Protein AF-A0A6I3H0N4-F1 (afdb_monomer)

Solvent-accessible surface area (backbone atoms only — not comparable to full-atom values): 3630 Å² total; per-residue (Å²): 135,87,81,80,62,56,55,76,47,84,91,53,55,70,82,74,69,52,92,75,67,78,52,57,61,66,64,51,48,54,57,57,73,72,46,89,69,56,74,51,75,51,72,58,97,88,42,79,48,72,45,79,102

Structure (mmCIF, N/CA/C/O backbone):
data_AF-A0A6I3H0N4-F1
#
_entry.id   AF-A0A6I3H0N4-F1
#
loop_
_atom_site.group_PDB
_atom_site.id
_atom_site.type_symbol
_atom_site.label_atom_id
_atom_site.label_alt_id
_atom_site.label_comp_id
_atom_site.label_asym_id
_atom_site.label_entity_id
_atom_site.label_seq_id
_atom_site.pdbx_PDB_ins_code
_atom_site.Cartn_x
_atom_site.Cartn_y
_atom_site.Cartn_z
_atom_site.occupancy
_atom_site.B_iso_or_equiv
_atom_site.auth_seq_id
_atom_site.auth_comp_id
_atom_site.auth_asym_id
_atom_site.auth_atom_id
_atom_site.pdbx_PDB_model_num
ATOM 1 N N . MET A 1 1 ? 7.359 18.517 -10.725 1.00 60.59 1 MET A N 1
ATOM 2 C CA . MET A 1 1 ? 7.976 18.039 -9.467 1.00 60.59 1 MET A CA 1
ATOM 3 C C . MET A 1 1 ? 8.076 16.525 -9.574 1.00 60.59 1 MET A C 1
ATOM 5 O O . MET A 1 1 ? 7.100 15.931 -10.010 1.00 60.59 1 MET A O 1
ATOM 9 N N . SER A 1 2 ? 9.237 15.923 -9.305 1.00 82.44 2 SER A N 1
ATOM 10 C CA . SER A 1 2 ? 9.396 14.460 -9.386 1.00 82.44 2 SER A CA 1
ATOM 11 C C . SER A 1 2 ? 8.739 13.778 -8.180 1.00 82.44 2 SER A C 1
ATOM 13 O O . SER A 1 2 ? 8.733 14.353 -7.092 1.00 82.44 2 SER A O 1
ATOM 15 N N . LEU A 1 3 ? 8.182 12.579 -8.369 1.00 85.69 3 LEU A N 1
ATOM 16 C CA . LEU A 1 3 ? 7.604 11.770 -7.290 1.00 85.69 3 LEU A CA 1
ATOM 17 C C . LEU A 1 3 ? 8.714 11.048 -6.492 1.00 85.69 3 LEU A C 1
ATOM 19 O O . LEU A 1 3 ? 9.669 10.568 -7.113 1.00 85.69 3 LEU A O 1
ATOM 23 N N . PRO A 1 4 ? 8.583 10.896 -5.158 1.00 87.69 4 PRO A N 1
ATOM 24 C CA . PRO A 1 4 ? 9.538 10.153 -4.321 1.00 87.69 4 PRO A CA 1
ATOM 25 C C . PRO A 1 4 ? 9.499 8.652 -4.627 1.00 87.69 4 PRO A C 1
ATOM 27 O O . PRO A 1 4 ? 8.424 8.126 -4.945 1.00 87.69 4 PRO A O 1
ATOM 30 N N . ASN A 1 5 ? 10.634 7.951 -4.568 1.00 89.12 5 ASN A N 1
ATOM 31 C CA . ASN A 1 5 ? 10.658 6.537 -4.949 1.00 89.12 5 ASN A CA 1
ATOM 32 C C . ASN A 1 5 ? 9.828 5.685 -3.966 1.00 89.12 5 ASN A C 1
ATOM 34 O O . ASN A 1 5 ? 9.766 5.986 -2.767 1.00 89.12 5 ASN A O 1
ATOM 38 N N . PR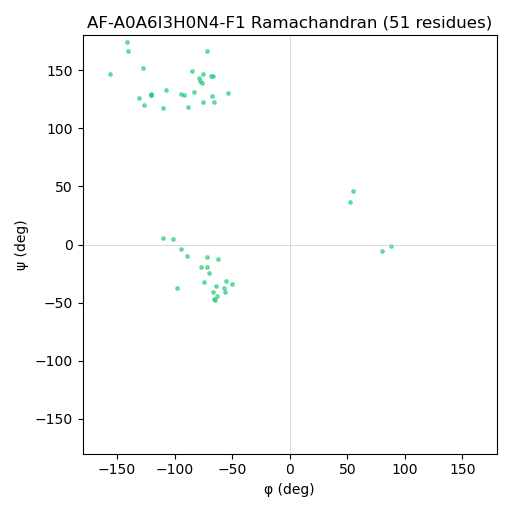O A 1 6 ? 9.154 4.626 -4.451 1.00 91.69 6 PRO A N 1
ATOM 39 C CA . PRO A 1 6 ? 8.414 3.712 -3.589 1.00 91.69 6 PRO A CA 1
ATOM 40 C C . PRO A 1 6 ? 9.292 3.148 -2.464 1.00 91.69 6 PRO A C 1
ATOM 42 O O . PRO A 1 6 ? 10.389 2.647 -2.704 1.00 91.69 6 PRO A O 1
ATOM 45 N N . GLY A 1 7 ? 8.800 3.218 -1.225 1.00 90.19 7 GLY A N 1
ATOM 46 C CA . GLY A 1 7 ? 9.488 2.661 -0.057 1.00 90.19 7 GLY A CA 1
ATOM 47 C C . GLY A 1 7 ? 10.494 3.588 0.640 1.00 90.19 7 GLY A C 1
ATOM 48 O O . GLY A 1 7 ? 11.030 3.190 1.668 1.00 90.19 7 GLY A O 1
AT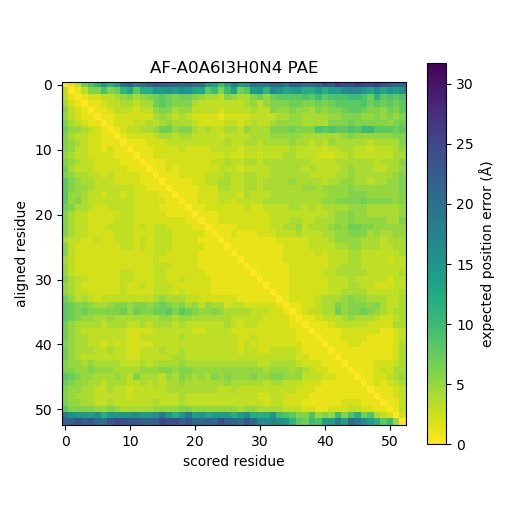OM 49 N N . GLU A 1 8 ? 10.717 4.820 0.163 1.00 90.12 8 GLU A N 1
ATOM 50 C CA . GLU A 1 8 ? 11.756 5.725 0.703 1.00 90.12 8 GLU A CA 1
ATOM 51 C C . GLU A 1 8 ? 11.464 6.331 2.085 1.00 90.12 8 GLU A C 1
ATOM 53 O O . GLU A 1 8 ? 12.347 6.931 2.697 1.00 90.12 8 GLU A O 1
ATOM 58 N N . SER A 1 9 ? 10.241 6.201 2.605 1.00 91.56 9 SER A N 1
ATOM 59 C CA . SER A 1 9 ? 9.925 6.716 3.940 1.00 91.56 9 SER A CA 1
ATOM 60 C C . SER A 1 9 ? 10.290 5.707 5.039 1.00 91.56 9 SER A C 1
ATOM 62 O O . SER A 1 9 ? 10.102 4.503 4.839 1.00 91.56 9 SER A O 1
ATOM 64 N N . PRO A 1 10 ? 10.667 6.162 6.252 1.00 93.56 10 PRO A N 1
ATOM 65 C CA . PRO A 1 10 ? 10.904 5.261 7.384 1.00 93.56 10 PRO A CA 1
ATOM 66 C C . PRO A 1 10 ? 9.706 4.355 7.714 1.00 93.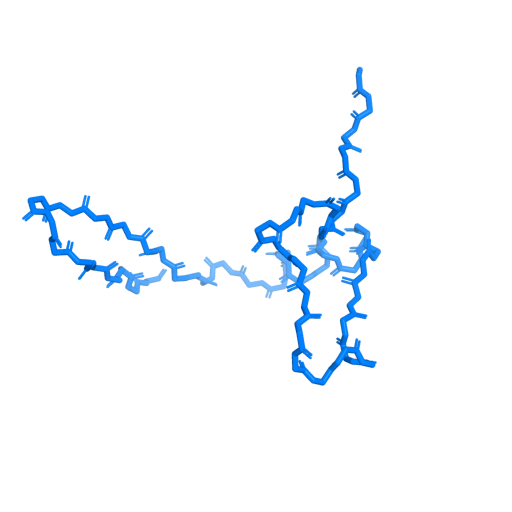56 10 PRO A C 1
ATOM 68 O O . PRO A 1 10 ? 9.874 3.219 8.142 1.00 93.56 10 PRO A O 1
ATOM 71 N N . ARG A 1 11 ? 8.472 4.832 7.486 1.00 94.38 11 ARG A N 1
ATOM 72 C CA . ARG A 1 11 ? 7.242 4.062 7.742 1.00 94.38 11 ARG A CA 1
ATOM 73 C C . ARG A 1 11 ? 7.048 2.905 6.753 1.00 94.38 11 ARG A C 1
ATOM 75 O O . ARG A 1 11 ? 6.349 1.949 7.077 1.00 94.38 11 ARG A O 1
ATOM 82 N N . THR A 1 12 ? 7.626 3.001 5.559 1.00 93.50 12 THR A N 1
ATOM 83 C CA . THR A 1 12 ? 7.493 2.015 4.475 1.00 93.50 12 THR A CA 1
ATOM 84 C C . THR A 1 12 ? 8.708 1.098 4.344 1.00 93.50 12 THR A C 1
ATOM 86 O O . THR A 1 12 ? 8.745 0.279 3.428 1.00 93.50 12 THR A O 1
ATOM 89 N N . GLU A 1 13 ? 9.694 1.203 5.242 1.00 90.81 13 GLU A N 1
ATOM 90 C CA . GLU A 1 13 ? 10.867 0.332 5.215 1.00 90.81 13 GLU A CA 1
ATOM 91 C C . GLU A 1 13 ? 10.475 -1.126 5.512 1.00 90.81 13 GLU A C 1
AT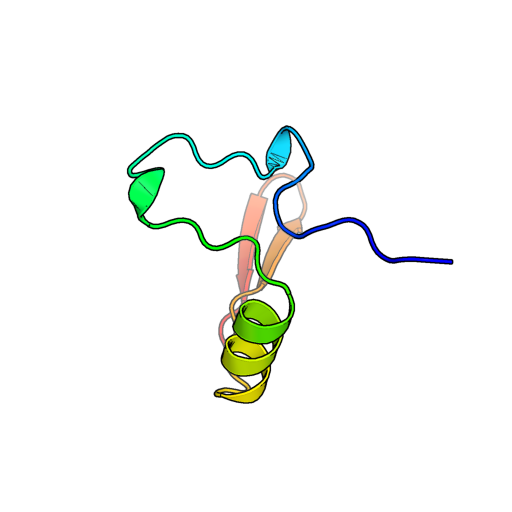OM 93 O O . GLU A 1 13 ? 9.919 -1.465 6.563 1.00 90.81 13 GLU A O 1
ATOM 98 N N . ILE A 1 14 ? 10.797 -2.021 4.577 1.00 93.12 14 ILE A N 1
ATOM 99 C CA . ILE A 1 14 ? 10.570 -3.456 4.741 1.00 93.12 14 ILE A CA 1
ATOM 100 C C . ILE A 1 14 ? 11.614 -4.019 5.703 1.00 93.12 14 ILE A C 1
ATOM 102 O O . ILE A 1 14 ? 12.811 -3.933 5.452 1.00 93.12 14 ILE A O 1
ATOM 106 N N . ASN A 1 15 ? 11.161 -4.643 6.793 1.00 93.69 15 ASN A N 1
ATOM 107 C CA . ASN A 1 15 ? 12.039 -5.243 7.805 1.00 93.69 15 ASN A CA 1
ATOM 108 C C . ASN A 1 15 ? 12.223 -6.758 7.631 1.00 93.69 15 ASN A C 1
ATOM 110 O O . ASN A 1 15 ? 13.314 -7.286 7.835 1.00 93.69 15 ASN A O 1
ATOM 114 N N . ARG A 1 16 ? 11.166 -7.473 7.234 1.00 96.38 16 ARG A N 1
ATOM 115 C CA . ARG A 1 16 ? 11.148 -8.939 7.121 1.00 96.38 16 ARG A CA 1
ATOM 116 C C . ARG A 1 16 ? 11.160 -9.355 5.652 1.00 96.38 16 ARG A C 1
ATOM 118 O O . ARG A 1 16 ? 10.362 -8.837 4.883 1.00 96.38 16 ARG A O 1
ATOM 125 N N . LEU A 1 17 ? 12.015 -10.319 5.288 1.00 96.00 17 LEU A N 1
ATOM 126 C CA . LEU A 1 17 ? 12.204 -10.791 3.903 1.00 96.00 17 LEU A CA 1
ATOM 127 C C . LEU A 1 17 ? 12.554 -9.657 2.916 1.00 96.00 17 LEU A C 1
ATOM 129 O O . LEU A 1 17 ? 11.983 -9.590 1.828 1.00 96.00 17 LEU A O 1
ATOM 133 N N . LYS A 1 18 ? 13.499 -8.774 3.285 1.00 92.88 18 LYS A N 1
ATOM 134 C CA . LYS A 1 18 ? 13.904 -7.5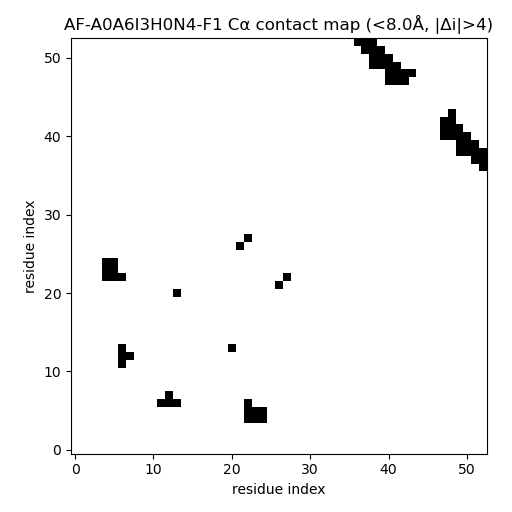95 2.488 1.00 92.88 18 LYS A CA 1
ATOM 135 C C . LYS A 1 18 ? 14.227 -7.927 1.027 1.00 92.88 18 LYS A C 1
ATOM 137 O O . LYS A 1 18 ? 13.898 -7.157 0.142 1.00 92.88 18 LYS A O 1
ATOM 142 N N . GLN A 1 19 ? 14.782 -9.105 0.750 1.00 94.88 19 GLN A N 1
ATOM 143 C CA . GLN A 1 19 ? 15.100 -9.557 -0.607 1.00 94.88 19 GLN A CA 1
ATOM 144 C C . GLN A 1 19 ? 13.883 -9.697 -1.542 1.00 94.88 19 GLN A C 1
ATOM 146 O O . GLN A 1 19 ? 14.062 -9.881 -2.739 1.00 94.88 19 GLN A O 1
ATOM 151 N N . ARG A 1 20 ? 12.652 -9.661 -1.010 1.00 93.81 20 ARG A N 1
ATOM 152 C CA . ARG A 1 20 ? 11.408 -9.692 -1.794 1.00 93.81 20 ARG A CA 1
ATOM 153 C C . ARG A 1 20 ? 10.841 -8.299 -2.089 1.00 93.81 20 ARG A C 1
ATOM 155 O O . ARG A 1 20 ? 9.815 -8.219 -2.754 1.00 93.81 20 ARG A O 1
ATOM 162 N N . SER A 1 21 ? 11.437 -7.222 -1.572 1.00 93.50 21 SER A N 1
ATOM 163 C CA . SER A 1 21 ? 10.959 -5.868 -1.862 1.00 93.50 21 SER A CA 1
ATOM 164 C C . SER A 1 21 ? 11.377 -5.425 -3.259 1.00 93.50 21 SER A C 1
ATOM 166 O O . SER A 1 21 ? 12.529 -5.613 -3.645 1.00 93.50 21 SER A O 1
ATOM 168 N N . VAL A 1 22 ? 10.465 -4.760 -3.961 1.00 93.94 22 VAL A N 1
ATOM 169 C CA . VAL A 1 22 ? 10.726 -4.065 -5.222 1.00 93.94 22 VAL A CA 1
ATOM 170 C C . VAL A 1 22 ? 10.382 -2.595 -5.009 1.00 93.94 22 VAL A C 1
ATOM 172 O O . VAL A 1 22 ? 9.308 -2.281 -4.500 1.00 93.94 22 VAL A O 1
ATOM 175 N N . SER A 1 23 ? 11.310 -1.707 -5.350 1.00 92.31 23 SER A N 1
ATOM 176 C CA . SER A 1 23 ? 11.146 -0.247 -5.267 1.00 92.31 23 SER A CA 1
ATOM 177 C C . SER A 1 23 ? 11.065 0.414 -6.646 1.00 92.31 23 SER A C 1
ATOM 179 O O . SER A 1 23 ? 10.998 1.638 -6.742 1.00 92.31 23 SER A O 1
ATOM 181 N N . ASP A 1 24 ? 11.038 -0.390 -7.710 1.00 94.06 24 ASP A N 1
ATOM 182 C CA . ASP A 1 24 ? 10.757 0.078 -9.061 1.00 94.06 24 ASP A CA 1
ATOM 183 C C . ASP A 1 24 ? 9.299 0.544 -9.171 1.00 94.06 24 ASP A C 1
ATOM 185 O O . ASP A 1 24 ? 8.357 -0.161 -8.796 1.00 94.06 24 ASP A O 1
ATOM 189 N N . ARG A 1 25 ? 9.119 1.765 -9.674 1.00 94.12 25 ARG A N 1
ATOM 190 C CA . ARG A 1 25 ? 7.805 2.378 -9.838 1.00 94.12 25 ARG A CA 1
ATOM 191 C C . ARG A 1 25 ? 7.035 1.774 -11.007 1.00 94.12 25 ARG A C 1
ATOM 193 O O . ARG A 1 25 ? 5.815 1.699 -10.909 1.00 94.12 25 ARG A O 1
ATOM 200 N N . GLU A 1 26 ? 7.707 1.345 -12.072 1.00 95.75 26 GLU A N 1
ATOM 201 C CA . GLU A 1 26 ? 7.023 0.718 -13.209 1.00 95.75 26 GLU A CA 1
ATOM 202 C C . GLU A 1 26 ? 6.376 -0.598 -12.772 1.00 95.75 26 GLU A C 1
ATOM 204 O O . GLU A 1 26 ? 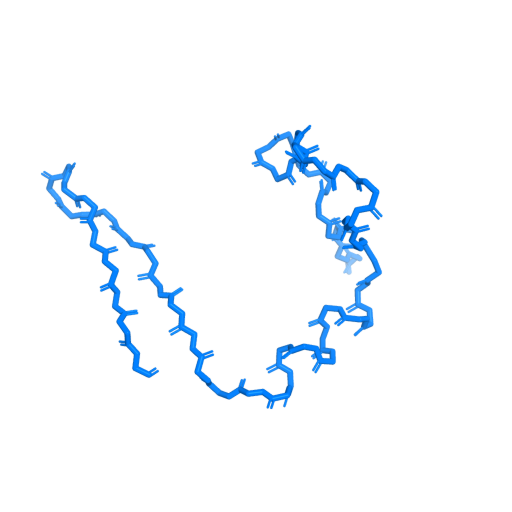5.170 -0.764 -12.934 1.00 95.75 26 GLU A O 1
ATOM 209 N N . ALA A 1 27 ? 7.121 -1.447 -12.057 1.00 95.25 27 ALA A N 1
ATOM 210 C CA . ALA A 1 27 ? 6.583 -2.668 -11.455 1.00 95.25 27 ALA A CA 1
ATOM 211 C C . ALA A 1 27 ? 5.399 -2.400 -10.501 1.00 95.25 27 ALA A C 1
ATOM 213 O O . ALA A 1 27 ? 4.443 -3.173 -10.453 1.00 95.25 27 ALA A O 1
ATOM 214 N N . MET A 1 28 ? 5.431 -1.301 -9.734 1.00 94.00 28 MET A N 1
ATOM 215 C CA . MET A 1 28 ? 4.302 -0.907 -8.883 1.00 94.00 28 MET A CA 1
ATOM 216 C C . MET A 1 28 ? 3.054 -0.580 -9.714 1.00 94.00 28 MET A C 1
ATOM 218 O O . MET A 1 28 ? 1.960 -1.010 -9.349 1.00 94.00 28 MET A O 1
ATOM 222 N N . TYR A 1 29 ? 3.201 0.171 -10.809 1.00 95.50 29 TYR A N 1
ATOM 223 C CA . TYR A 1 29 ? 2.078 0.505 -11.685 1.00 95.50 29 TYR A CA 1
ATOM 224 C C . TYR A 1 29 ? 1.522 -0.721 -12.403 1.00 95.50 29 TYR A C 1
ATOM 226 O O . TYR A 1 29 ? 0.311 -0.893 -12.404 1.00 95.50 29 TYR A O 1
ATOM 234 N N . GLU A 1 30 ? 2.369 -1.634 -12.882 1.00 97.19 30 GLU A N 1
ATOM 235 C CA . GLU A 1 30 ? 1.913 -2.896 -13.481 1.00 97.19 30 GLU A CA 1
ATOM 236 C C . GLU A 1 30 ? 1.021 -3.708 -12.527 1.00 97.19 30 GLU A C 1
ATOM 238 O O . GLU A 1 30 ? -0.004 -4.253 -12.937 1.00 97.19 30 GLU A O 1
ATOM 243 N N . ILE A 1 31 ? 1.370 -3.763 -11.236 1.00 94.50 31 ILE A N 1
ATOM 244 C CA . ILE A 1 31 ? 0.553 -4.446 -10.221 1.00 94.50 31 ILE 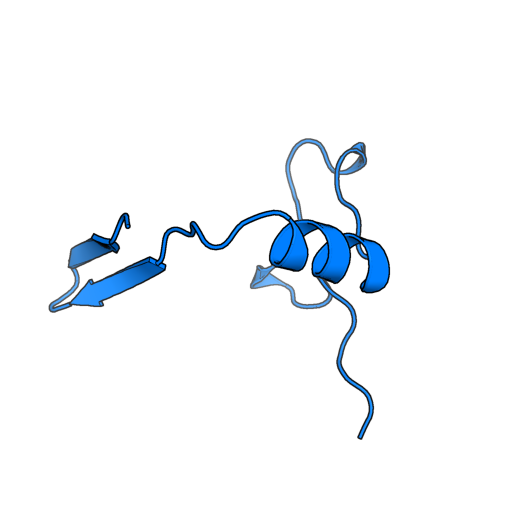A CA 1
ATOM 245 C C . ILE A 1 31 ? -0.790 -3.736 -10.040 1.00 94.50 31 ILE A C 1
ATOM 247 O O . ILE A 1 31 ? -1.826 -4.402 -10.005 1.00 94.50 31 ILE A O 1
ATOM 251 N N . LEU A 1 32 ? -0.784 -2.406 -9.919 1.00 94.38 32 LEU A N 1
ATOM 252 C CA . LEU A 1 32 ? -2.007 -1.618 -9.743 1.00 94.38 32 LEU A CA 1
ATOM 253 C C . LEU A 1 32 ? -2.931 -1.711 -10.963 1.00 94.38 32 LEU A C 1
ATOM 255 O O . LEU A 1 32 ? -4.142 -1.787 -10.798 1.00 94.38 32 LEU A O 1
ATOM 259 N N . ASP A 1 33 ? -2.369 -1.777 -12.166 1.00 97.00 33 ASP A N 1
ATOM 260 C CA . ASP A 1 33 ? -3.129 -1.901 -13.409 1.00 97.00 33 ASP A CA 1
ATOM 261 C C . ASP A 1 33 ? -3.656 -3.331 -13.633 1.00 97.00 33 ASP A C 1
ATOM 263 O O . ASP A 1 33 ? -4.607 -3.537 -14.388 1.00 97.00 33 ASP A O 1
ATOM 267 N N . SER A 1 34 ? -3.077 -4.338 -12.965 1.00 97.31 34 SER A N 1
ATOM 268 C CA . SER A 1 34 ? -3.474 -5.745 -13.123 1.00 97.31 34 SER A CA 1
ATOM 269 C C . SER A 1 34 ? -4.829 -6.099 -12.495 1.00 97.31 34 SER A C 1
ATOM 271 O O . SER A 1 34 ? -5.416 -7.127 -12.842 1.00 97.31 34 SER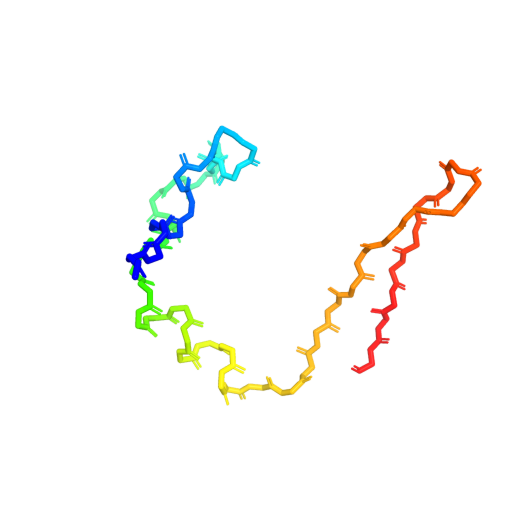 A O 1
ATOM 273 N N . THR A 1 35 ? -5.335 -5.290 -11.558 1.00 93.50 35 THR A N 1
ATOM 274 C CA . THR A 1 35 ? -6.587 -5.564 -10.842 1.00 93.50 35 THR A CA 1
ATOM 275 C C . THR A 1 35 ? -7.225 -4.295 -10.292 1.00 93.50 35 THR A C 1
ATOM 277 O O . THR A 1 35 ? -6.546 -3.382 -9.842 1.00 93.50 35 THR A O 1
ATOM 280 N N . ILE A 1 36 ? -8.557 -4.265 -10.262 1.00 89.88 36 ILE A N 1
ATOM 281 C CA . ILE A 1 36 ? -9.327 -3.168 -9.654 1.00 89.88 36 ILE A CA 1
ATOM 282 C C . ILE A 1 36 ? -9.609 -3.383 -8.159 1.00 89.88 36 ILE A C 1
ATOM 284 O O . ILE A 1 36 ? -10.109 -2.481 -7.494 1.00 89.88 36 ILE A O 1
ATOM 288 N N . LEU A 1 37 ? -9.323 -4.580 -7.638 1.00 92.44 37 LEU A N 1
ATOM 289 C CA . LEU A 1 37 ? -9.600 -4.950 -6.252 1.00 92.44 37 LEU A CA 1
ATOM 290 C C . LEU A 1 37 ? -8.482 -4.456 -5.333 1.00 92.44 37 LEU A C 1
ATOM 292 O O . LEU A 1 37 ? -7.306 -4.748 -5.554 1.00 92.44 37 LEU A O 1
ATOM 296 N N . CYS A 1 38 ? -8.853 -3.802 -4.234 1.00 93.56 38 CYS A N 1
ATOM 297 C CA . CYS A 1 38 ? -7.918 -3.422 -3.182 1.00 93.56 38 CYS A CA 1
ATOM 298 C C . CYS A 1 38 ? -8.539 -3.579 -1.787 1.00 93.56 38 CYS A C 1
ATOM 300 O O . CYS A 1 38 ? -9.711 -3.911 -1.636 1.00 93.56 38 CYS A O 1
ATOM 302 N N . HIS A 1 39 ? -7.724 -3.363 -0.756 1.00 95.50 39 HIS A N 1
ATOM 303 C CA . HIS A 1 39 ? -8.188 -3.276 0.624 1.00 95.50 39 HIS A CA 1
ATOM 304 C C . HIS A 1 39 ? -7.808 -1.911 1.174 1.00 95.50 39 HIS A C 1
ATOM 306 O O . HIS A 1 39 ? -6.639 -1.521 1.113 1.00 95.50 39 HIS A O 1
ATOM 312 N N . ILE A 1 40 ? -8.777 -1.206 1.748 1.00 95.38 40 ILE A N 1
ATOM 313 C CA . ILE A 1 40 ? -8.546 0.109 2.343 1.00 95.38 40 ILE A CA 1
ATOM 314 C C . ILE A 1 40 ? -8.663 -0.020 3.856 1.00 95.38 40 ILE A C 1
ATOM 316 O O . ILE A 1 40 ? -9.720 -0.362 4.383 1.00 95.38 40 ILE A O 1
ATOM 320 N N . GLY A 1 41 ? -7.557 0.254 4.547 1.00 96.25 41 GLY A N 1
ATOM 321 C CA . GLY A 1 41 ? -7.517 0.348 6.001 1.00 96.25 41 GLY A CA 1
ATOM 322 C C . GLY A 1 41 ? -7.745 1.785 6.461 1.00 96.25 41 GLY A C 1
ATOM 323 O O . GLY A 1 41 ? -7.045 2.689 6.006 1.00 96.25 41 GLY A O 1
ATOM 324 N N . TYR A 1 42 ? -8.678 2.001 7.383 1.00 97.12 42 TYR A N 1
ATOM 325 C CA . TYR A 1 42 ? -8.907 3.308 8.006 1.00 97.12 42 TYR A CA 1
ATOM 326 C C . TYR A 1 42 ? -9.212 3.162 9.500 1.00 97.12 42 TYR A C 1
ATOM 328 O O . TYR A 1 42 ? -9.434 2.057 9.989 1.00 97.12 42 TYR A O 1
ATOM 336 N N . VAL A 1 43 ? -9.171 4.270 10.243 1.00 98.19 43 VAL A N 1
ATOM 337 C CA . VAL A 1 43 ? -9.466 4.296 11.682 1.00 98.19 43 VAL A CA 1
ATOM 338 C C . VAL A 1 43 ? -10.633 5.235 11.935 1.00 98.19 43 VAL A C 1
ATOM 340 O O . VAL A 1 43 ? -10.597 6.390 11.518 1.00 98.19 43 VAL A O 1
ATOM 343 N N . GLU A 1 44 ? -11.633 4.757 12.664 1.00 98.06 44 GLU A N 1
ATOM 344 C CA . GLU A 1 44 ? -12.784 5.542 13.099 1.00 98.06 44 GLU A CA 1
ATOM 345 C C . GLU A 1 44 ? -12.997 5.319 14.596 1.00 98.06 44 GLU A C 1
ATOM 347 O O . GLU A 1 44 ? -13.059 4.186 15.070 1.00 98.06 44 GLU A O 1
ATOM 352 N N . SER A 1 45 ? -13.044 6.410 15.366 1.00 97.44 45 SER A N 1
ATOM 353 C CA . SER A 1 45 ? -13.172 6.371 16.834 1.00 97.44 45 SER A CA 1
ATOM 354 C C . SER A 1 45 ? -12.135 5.475 17.538 1.00 97.44 45 SER A C 1
ATOM 356 O O . SER A 1 45 ? -12.435 4.806 18.521 1.00 97.44 45 SER A O 1
ATOM 358 N N . GLY A 1 46 ? -10.900 5.442 17.023 1.00 97.62 46 GLY A N 1
ATOM 359 C CA . GLY A 1 46 ? -9.805 4.624 17.564 1.00 97.62 46 GLY A CA 1
ATOM 360 C C . GLY A 1 46 ? -9.841 3.147 17.155 1.00 97.62 46 GLY A C 1
ATOM 361 O O . GLY A 1 46 ? -8.884 2.426 17.428 1.00 97.62 46 GLY A O 1
ATOM 362 N N . GLN A 1 47 ? -10.890 2.705 16.459 1.00 97.88 47 GLN A N 1
ATOM 363 C CA . GLN A 1 47 ? -11.026 1.344 15.952 1.00 97.88 47 GLN A CA 1
ATOM 364 C C . GLN A 1 47 ? -10.534 1.264 14.495 1.00 97.88 47 GL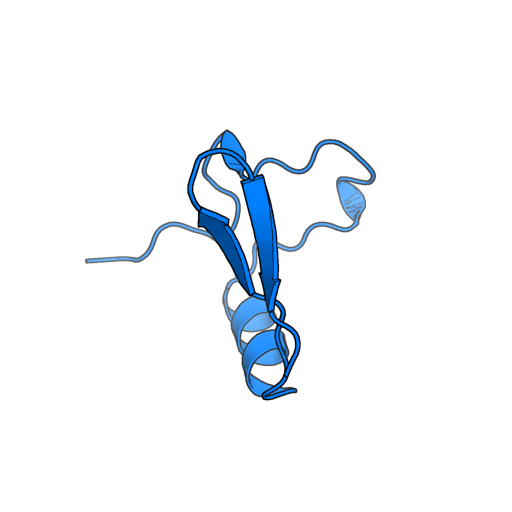N A C 1
ATOM 366 O O . GLN A 1 47 ? -10.966 2.072 13.669 1.00 97.88 47 GLN A O 1
ATOM 371 N N . PRO A 1 48 ? -9.651 0.310 14.142 1.00 98.06 48 PRO A N 1
ATOM 372 C CA . PRO A 1 48 ? -9.282 0.060 12.755 1.00 98.06 48 PRO A CA 1
ATOM 373 C C . PRO A 1 48 ? -10.360 -0.749 12.023 1.00 98.06 48 PRO A C 1
ATOM 375 O O . PRO A 1 48 ? -10.904 -1.718 12.558 1.00 98.06 48 PRO A O 1
ATOM 378 N N . TYR A 1 49 ? -10.595 -0.383 10.769 1.00 97.31 49 TYR A N 1
ATOM 379 C CA . TYR A 1 49 ? -11.498 -1.044 9.836 1.00 97.31 49 TYR A CA 1
ATOM 380 C C . TYR A 1 49 ? -10.768 -1.371 8.538 1.00 97.31 49 TYR A C 1
ATOM 382 O O . TYR A 1 49 ? -9.825 -0.679 8.149 1.00 97.31 49 TYR A O 1
ATOM 390 N N . VAL A 1 50 ? -11.230 -2.422 7.862 1.00 97.06 50 VAL A N 1
ATOM 391 C CA . VAL A 1 50 ? -10.779 -2.805 6.523 1.00 97.06 50 VAL A CA 1
ATOM 392 C C . VAL A 1 50 ? -12.006 -2.929 5.639 1.00 97.06 50 VAL A C 1
ATOM 394 O O . VAL A 1 50 ? -12.887 -3.741 5.918 1.00 97.06 50 VAL A O 1
ATOM 397 N N . LEU A 1 51 ? -12.059 -2.133 4.577 1.00 93.69 51 LEU A N 1
ATOM 398 C CA . LEU A 1 51 ? -13.061 -2.288 3.531 1.00 93.69 51 LEU A CA 1
ATOM 399 C C . LEU A 1 51 ? -12.515 -3.278 2.490 1.00 93.69 51 LEU A C 1
ATOM 401 O O . LEU A 1 51 ? -11.456 -2.991 1.916 1.00 93.69 51 LEU A O 1
ATOM 405 N N . PRO A 1 52 ? -13.169 -4.436 2.258 1.00 81.12 52 PRO A N 1
ATOM 406 C CA . PRO A 1 52 ? -13.042 -5.125 0.976 1.00 81.12 52 PRO A CA 1
ATOM 407 C C . PRO A 1 52 ? -13.792 -4.322 -0.098 1.00 81.12 52 PRO A C 1
ATOM 409 O O . PRO A 1 52 ? -14.553 -3.433 0.271 1.00 81.12 52 PRO A O 1
ATOM 412 N N . TYR A 1 53 ? -13.568 -4.632 -1.377 1.00 63.53 53 TYR A N 1
ATOM 413 C CA . TYR A 1 53 ? -14.546 -4.709 -2.484 1.00 63.53 53 TYR A CA 1
ATOM 414 C C . TYR A 1 53 ? -13.853 -4.526 -3.834 1.00 63.53 53 TYR A C 1
ATOM 416 O O . TYR A 1 53 ? -13.139 -3.516 -4.017 1.00 63.53 53 TYR A O 1
#

Mean predicted aligned error: 4.08 Å

Radius of gyration: 14.2 Å; Cα contacts (8 Å, |Δi|>4): 34; chains: 1; bounding box: 30×29×31 Å

Sequence (53 aa):
MSLPNPGESPRTEINRLKQRSVSDREAMYEILDSTILCHIGYVESGQPYVLPY

Secondary structure (DSSP, 8-state):
-PPPPTT-SGGG---SSGGG----HHHHHHHHHT-S---EEEEETTEEEEE--

Nearest PDB structures (foldseek):
  8jnr-assembly1_D  TM=4.854E-01  e=7.687E+00  Homo sapiens
  1yfb-assembly1_A  TM=3.386E-01  e=4.165E+00  Bacillus subtilis

Foldseek 3Di:
DDDDFPQPDPVSPDDPPNVPDDRDPVVVVVVCVVDPWDWDWDDDPNDIDIDGD

pLDDT: mean 92.54, std 7.03, range [60.59, 98.19]